Protein AF-A0A0R5XFC3-F1 (afdb_monomer_lite)

Radius of gyration: 19.23 Å; chains: 1; bounding box: 40×46×48 Å

Secondary structure (DSSP, 8-state):
-TTTT-GGGGGGTSEEEEE-----SPPPTTS--SSSSTTTTTTTTT-SEEEEE-TTEESTTS-EE-TTEESTTS-EE-------STTS-HHHHHHHHHHHHHHHHSEEEEEEEESS-TTTTTTTTS--EEEEEHHHHHHHHHHHHHSPEE-GGG-EE-S--SSSSSTTHHHHHHHH-

Foldseek 3Di:
DVVVPDALCVVVQFWDKDFDDFDPDDDDCLDVDPPQFCPVSPPVLQDGIFTDTDDQFDDRSSCHGHPQFDDRVSPDGDDDDDDDQVPDDPVRNVVVVVVLVVQQVAWDPRDWDAPDDCVVCVVVVNGGTDIGGRNVVLVVVQCSQQPFGADPPGDTHNSDGRQDPDPNPVVVVVVSD

Structure (mmCIF, N/CA/C/O backbone):
data_AF-A0A0R5XFC3-F1
#
_entry.id   AF-A0A0R5XFC3-F1
#
loop_
_atom_site.group_PDB
_atom_site.id
_atom_site.type_symbol
_atom_site.label_atom_id
_atom_site.label_alt_id
_atom_site.label_comp_id
_atom_site.label_asym_id
_atom_site.label_entity_id
_atom_site.label_seq_id
_atom_site.pdbx_PDB_ins_code
_atom_site.Cartn_x
_atom_site.Cartn_y
_atom_site.Cartn_z
_atom_site.occupancy
_atom_site.B_iso_or_equiv
_atom_site.auth_seq_id
_atom_site.auth_comp_id
_atom_site.auth_asym_id
_atom_site.auth_atom_id
_atom_site.pdbx_PDB_model_num
ATOM 1 N N . TRP A 1 1 ? -0.040 -16.977 10.626 1.00 79.31 1 TRP A N 1
ATOM 2 C CA . TRP A 1 1 ? -0.616 -16.207 11.742 1.00 79.31 1 TRP A CA 1
ATOM 3 C C . TRP A 1 1 ? 0.020 -16.695 13.037 1.00 79.31 1 TRP A C 1
ATOM 5 O O . TRP A 1 1 ? 0.017 -17.898 13.265 1.00 79.31 1 TRP A O 1
ATOM 15 N N . PRO A 1 2 ? 0.590 -15.814 13.880 1.00 82.88 2 PRO A N 1
ATOM 16 C CA . PRO A 1 2 ? 1.292 -16.245 15.095 1.00 82.88 2 PRO A CA 1
ATOM 17 C C . PRO A 1 2 ? 0.423 -17.008 16.105 1.00 82.88 2 PRO A C 1
ATOM 19 O O . PRO A 1 2 ? 0.958 -17.732 16.934 1.00 82.88 2 PRO A O 1
ATOM 22 N N . GLY A 1 3 ? -0.908 -16.863 16.049 1.00 88.69 3 GLY A N 1
ATOM 23 C CA . GLY A 1 3 ? -1.809 -17.478 17.028 1.00 88.69 3 GLY A CA 1
ATOM 24 C C . GLY A 1 3 ? -1.940 -19.002 16.939 1.00 88.69 3 GLY A C 1
ATOM 25 O O . GLY A 1 3 ? -2.247 -19.622 17.951 1.00 88.69 3 GLY A O 1
ATOM 26 N N . ASP A 1 4 ? -1.681 -19.610 15.778 1.00 92.62 4 ASP A N 1
ATOM 27 C CA . ASP A 1 4 ? -1.643 -21.075 15.606 1.00 92.62 4 ASP A CA 1
ATOM 28 C C . ASP A 1 4 ? -0.389 -21.575 14.878 1.00 92.62 4 ASP A C 1
ATOM 30 O O . ASP A 1 4 ? -0.280 -22.758 14.564 1.00 92.62 4 ASP A O 1
ATOM 34 N N . ASN A 1 5 ? 0.556 -20.671 14.605 1.00 93.31 5 ASN A N 1
ATOM 35 C CA . ASN A 1 5 ? 1.812 -20.943 13.911 1.00 93.31 5 ASN A CA 1
ATOM 36 C C . ASN A 1 5 ? 1.660 -21.539 12.494 1.00 93.31 5 ASN A C 1
ATOM 38 O O . ASN A 1 5 ? 2.629 -22.049 11.935 1.00 93.31 5 ASN A O 1
ATOM 42 N N . SER A 1 6 ? 0.469 -21.459 11.893 1.00 95.69 6 SER A N 1
ATOM 43 C CA . SER A 1 6 ? 0.219 -21.907 10.522 1.00 95.69 6 SER A CA 1
ATOM 44 C C . SER A 1 6 ? 0.295 -20.748 9.523 1.00 95.69 6 SER A C 1
ATOM 46 O O . SER A 1 6 ? -0.020 -19.587 9.835 1.00 95.69 6 SER A O 1
ATOM 48 N N . SER A 1 7 ? 0.702 -21.046 8.289 1.00 95.94 7 SER A N 1
ATOM 49 C CA . SER A 1 7 ? 0.635 -20.095 7.176 1.00 95.94 7 SER A CA 1
ATOM 50 C C . SER A 1 7 ? -0.812 -19.663 6.951 1.00 95.94 7 SER A C 1
ATOM 52 O O . SER A 1 7 ? -1.721 -20.485 6.973 1.00 95.94 7 SER A O 1
ATOM 54 N N . CYS A 1 8 ? -1.042 -18.358 6.790 1.00 97.50 8 CYS A N 1
ATOM 55 C CA . CYS A 1 8 ? -2.380 -17.791 6.567 1.00 97.50 8 CYS A CA 1
ATOM 56 C C . CYS A 1 8 ? -3.456 -18.153 7.621 1.00 97.50 8 CYS A C 1
ATOM 58 O O . CYS A 1 8 ? -4.640 -17.935 7.376 1.00 97.50 8 CYS A O 1
ATOM 60 N N . GLY A 1 9 ? -3.072 -18.688 8.791 1.00 96.75 9 GLY A N 1
ATOM 61 C CA . GLY A 1 9 ? -4.017 -19.125 9.826 1.00 96.75 9 GLY A CA 1
ATOM 62 C C . GLY A 1 9 ? -4.879 -20.321 9.403 1.00 96.75 9 GLY A C 1
ATOM 63 O O . GLY A 1 9 ? -6.038 -20.418 9.811 1.00 96.75 9 GLY A O 1
ATOM 64 N N . GLU A 1 10 ? -4.333 -21.193 8.557 1.00 96.69 10 GLU A N 1
ATOM 65 C CA . GLU A 1 10 ? -4.983 -22.392 8.027 1.00 96.69 10 GLU A CA 1
ATOM 66 C C . GLU A 1 10 ? -5.474 -23.343 9.123 1.00 96.69 10 GLU A C 1
ATOM 68 O O . GLU A 1 10 ? -6.618 -23.797 9.066 1.00 96.69 10 GLU A O 1
ATOM 73 N N . ALA A 1 11 ? -4.674 -23.579 10.168 1.00 96.19 11 ALA A N 1
ATOM 74 C CA . ALA A 1 11 ? -5.046 -24.496 11.250 1.00 96.19 11 ALA A CA 1
ATOM 75 C C . ALA A 1 11 ? -6.287 -24.024 12.032 1.00 96.19 11 ALA A C 1
ATOM 77 O O . ALA A 1 11 ? -7.021 -24.840 12.589 1.00 96.19 11 ALA A O 1
ATOM 78 N N . SER A 1 12 ? -6.556 -22.717 12.028 1.00 95.12 12 SER A N 1
ATOM 79 C CA . SER A 1 12 ? -7.738 -22.111 12.651 1.00 95.12 12 SER A CA 1
ATOM 80 C C . SER A 1 12 ? -8.826 -21.719 11.655 1.00 95.12 12 SER A C 1
ATOM 82 O O . SER A 1 12 ? -9.763 -21.011 12.027 1.00 95.12 12 SER A O 1
ATOM 84 N N . GLY A 1 13 ? -8.708 -22.136 10.391 1.00 95.62 13 GLY A N 1
ATOM 85 C CA . GLY A 1 13 ? -9.688 -21.832 9.348 1.00 95.62 13 GLY A CA 1
ATOM 86 C C . GLY A 1 13 ? -9.801 -20.340 9.020 1.00 95.62 13 GLY A C 1
ATOM 87 O O . GLY A 1 13 ? -10.862 -19.875 8.607 1.00 95.62 13 GLY A O 1
ATOM 88 N N . ARG A 1 14 ? -8.737 -19.556 9.235 1.00 97.38 14 ARG A N 1
ATOM 89 C CA . ARG A 1 14 ? -8.733 -18.113 8.934 1.00 97.38 14 ARG A CA 1
ATOM 90 C C . ARG A 1 14 ? -8.464 -17.820 7.465 1.00 97.38 14 ARG A C 1
ATOM 92 O O . ARG A 1 14 ? -8.905 -16.789 6.961 1.00 97.38 14 ARG A O 1
ATOM 99 N N . GLY A 1 15 ? -7.752 -18.704 6.782 1.00 97.56 15 GLY A N 1
ATOM 100 C CA . GLY A 1 15 ? -7.312 -18.511 5.410 1.00 97.56 15 GLY A CA 1
ATOM 101 C C . GLY A 1 15 ? -6.401 -19.634 4.949 1.00 97.56 15 GLY A C 1
ATOM 102 O O . GLY A 1 15 ? -6.173 -20.597 5.672 1.00 97.56 15 GLY A O 1
ATOM 103 N N . PHE A 1 16 ? -5.897 -19.510 3.730 1.00 97.56 16 PHE A N 1
ATOM 104 C CA . PHE A 1 16 ? -4.978 -20.468 3.124 1.00 97.56 16 PHE A CA 1
ATOM 105 C C . PHE A 1 16 ? -4.096 -19.757 2.091 1.00 97.56 16 PHE A C 1
ATOM 107 O O . PHE A 1 16 ? -4.410 -18.654 1.644 1.00 97.56 16 PHE A O 1
ATOM 114 N N . CYS A 1 17 ? -2.961 -20.361 1.744 1.00 97.69 17 CYS A N 1
ATOM 115 C CA . CYS A 1 17 ? -2.032 -19.810 0.757 1.00 97.69 17 CYS A CA 1
ATOM 116 C C . CYS A 1 17 ? -2.444 -20.241 -0.657 1.00 97.69 17 CYS A C 1
ATOM 118 O O . CYS A 1 17 ? -2.473 -21.440 -0.946 1.00 97.69 17 CYS A O 1
ATOM 120 N N . GLN A 1 18 ? -2.714 -19.288 -1.547 1.00 97.19 18 GLN A N 1
ATOM 121 C CA . GLN A 1 18 ? -3.173 -19.538 -2.917 1.00 97.19 18 GLN A CA 1
ATOM 122 C C . GLN A 1 18 ? -2.359 -18.728 -3.935 1.00 97.19 18 GLN A C 1
ATOM 124 O O . GLN A 1 18 ? -1.742 -17.725 -3.584 1.00 97.19 18 GLN A O 1
ATOM 129 N N . ASP A 1 19 ? -2.349 -19.180 -5.191 1.00 98.06 19 ASP A N 1
ATOM 130 C CA . ASP A 1 19 ? -1.772 -18.433 -6.309 1.00 98.06 19 ASP A CA 1
ATOM 131 C C . ASP A 1 19 ? -2.474 -17.080 -6.514 1.00 98.06 19 ASP A C 1
ATOM 133 O O . ASP A 1 19 ? -3.695 -16.956 -6.379 1.00 98.06 19 ASP A O 1
ATOM 137 N N . VAL A 1 20 ? -1.682 -16.067 -6.859 1.00 97.06 20 VAL A N 1
ATOM 138 C CA . VAL A 1 20 ? -2.154 -14.727 -7.212 1.00 97.06 20 VAL A CA 1
ATOM 139 C C . VAL A 1 20 ? -2.995 -14.795 -8.485 1.00 97.06 20 VAL A C 1
ATOM 141 O O . VAL A 1 20 ? -2.602 -15.403 -9.479 1.00 97.06 20 VAL A O 1
ATOM 144 N N . VAL A 1 21 ? -4.144 -14.118 -8.472 1.00 95.38 21 VAL A N 1
ATOM 145 C CA . VAL A 1 21 ? -4.999 -13.955 -9.653 1.00 95.38 21 VAL A CA 1
ATOM 146 C C . VAL A 1 21 ? -4.730 -12.591 -10.277 1.00 95.38 21 VAL A C 1
ATOM 148 O O . VAL A 1 21 ? -5.059 -11.564 -9.684 1.00 95.38 21 VAL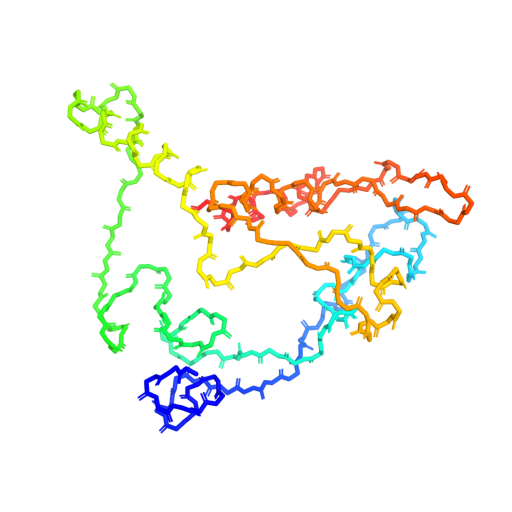 A O 1
ATOM 151 N N . ILE A 1 22 ? -4.156 -12.591 -11.479 1.00 95.19 22 ILE A N 1
ATOM 152 C CA . ILE A 1 22 ? -3.905 -11.384 -12.275 1.00 95.19 22 ILE A CA 1
ATOM 153 C C . ILE A 1 22 ? -5.104 -11.049 -13.174 1.00 95.19 22 ILE A C 1
ATOM 155 O O . ILE A 1 22 ? -5.928 -11.906 -13.507 1.00 95.19 22 ILE A O 1
ATOM 159 N N . SER A 1 23 ? -5.225 -9.779 -13.557 1.00 91.75 23 SER A N 1
ATOM 160 C CA . SER A 1 23 ? -6.270 -9.317 -14.474 1.00 91.75 23 SER A CA 1
ATOM 161 C C . SER A 1 23 ? -5.897 -9.645 -15.919 1.00 91.75 23 SER A C 1
ATOM 163 O O . SER A 1 23 ? -4.859 -9.215 -16.395 1.00 91.75 23 SER A O 1
ATOM 165 N N . ASN A 1 24 ? -6.795 -10.299 -16.660 1.00 91.44 24 ASN A N 1
ATOM 166 C CA . ASN A 1 24 ? -6.644 -10.517 -18.108 1.00 91.44 24 ASN A CA 1
ATOM 167 C C . ASN A 1 24 ? -7.250 -9.373 -18.950 1.00 91.44 24 ASN A C 1
ATOM 169 O O . ASN A 1 24 ? -7.556 -9.551 -20.130 1.00 91.44 24 ASN A O 1
ATOM 173 N N . SER A 1 25 ? -7.524 -8.220 -18.332 1.00 90.75 25 SER A N 1
ATOM 174 C CA . SER A 1 25 ? -8.134 -7.077 -19.019 1.00 90.75 25 SER A CA 1
ATOM 175 C C . SER A 1 25 ? -7.102 -6.362 -19.896 1.00 90.75 25 SER A C 1
ATOM 177 O O . SER A 1 25 ? -5.942 -6.266 -19.502 1.00 90.75 25 SER A O 1
ATOM 179 N N . PRO A 1 26 ? -7.497 -5.810 -21.057 1.00 88.88 26 PRO A N 1
ATOM 180 C CA . PRO A 1 26 ? -6.570 -5.064 -21.899 1.00 88.88 26 PRO A CA 1
ATOM 181 C C . PRO A 1 26 ? -6.074 -3.797 -21.190 1.00 88.88 26 PRO A C 1
ATOM 183 O O . PRO A 1 26 ? -6.863 -3.071 -20.581 1.00 88.88 26 PRO A O 1
ATOM 186 N N . VAL A 1 27 ? -4.778 -3.512 -21.321 1.00 88.62 27 VAL A N 1
ATOM 187 C CA . VAL A 1 27 ? -4.145 -2.286 -20.815 1.00 88.62 27 VAL A CA 1
ATOM 188 C C . VAL A 1 27 ? -4.180 -1.163 -21.858 1.00 88.62 27 VAL A C 1
ATOM 190 O O . VAL A 1 27 ? -4.307 -1.402 -23.063 1.00 88.62 27 VAL A O 1
ATOM 193 N N . GLY A 1 28 ? -4.110 0.088 -21.398 1.00 86.81 28 GLY A N 1
ATOM 194 C CA . GLY A 1 28 ? -4.064 1.256 -22.278 1.00 86.81 28 GLY A CA 1
ATOM 195 C C . GLY A 1 28 ? -2.774 1.305 -23.105 1.00 86.81 28 GLY A C 1
ATOM 196 O O . GLY A 1 28 ? -1.723 0.868 -22.656 1.00 86.81 28 GLY A O 1
ATOM 197 N N . ARG A 1 29 ? -2.828 1.897 -24.305 1.00 90.75 29 ARG A N 1
ATOM 198 C CA . ARG A 1 29 ? -1.657 2.035 -25.204 1.00 90.75 29 ARG A CA 1
ATOM 199 C C . ARG A 1 29 ? -0.671 3.144 -24.799 1.00 90.75 29 ARG A C 1
ATOM 201 O O . ARG A 1 29 ? 0.272 3.410 -25.534 1.00 90.75 29 ARG A O 1
ATOM 208 N N . GLN A 1 30 ? -0.937 3.836 -23.691 1.00 92.00 30 GLN A N 1
ATOM 209 C CA . GLN A 1 30 ? -0.150 4.975 -23.206 1.00 92.00 30 GLN A CA 1
ATOM 210 C C . GLN A 1 30 ? 1.239 4.553 -22.719 1.00 92.00 30 GLN A C 1
ATOM 212 O O . GLN A 1 30 ? 2.195 5.301 -22.899 1.00 92.00 30 GLN A O 1
ATOM 217 N N . PHE A 1 31 ? 1.342 3.349 -22.153 1.00 94.44 31 PHE A N 1
ATOM 218 C CA . PHE A 1 31 ? 2.600 2.724 -21.778 1.00 94.44 31 PHE A CA 1
ATOM 219 C C . PHE A 1 31 ? 2.991 1.707 -22.862 1.00 94.44 31 PHE A C 1
ATOM 221 O O . PHE A 1 31 ? 2.338 0.669 -22.977 1.00 94.44 31 PHE A O 1
ATOM 228 N N . PRO A 1 32 ? 3.987 2.007 -23.717 1.00 93.88 32 PRO A N 1
ATOM 229 C CA . PRO A 1 32 ? 4.312 1.178 -24.880 1.00 93.88 32 PRO A CA 1
ATOM 230 C C . PRO A 1 32 ? 5.292 0.033 -24.570 1.00 93.88 32 PRO A C 1
ATOM 232 O O . PRO A 1 32 ? 5.751 -0.632 -25.498 1.00 93.88 32 PRO A O 1
ATOM 235 N N . PHE A 1 33 ? 5.641 -0.176 -23.300 1.00 93.75 33 PHE A N 1
ATOM 236 C CA . PHE A 1 33 ? 6.614 -1.174 -22.860 1.00 93.75 33 PHE A CA 1
ATOM 237 C C . PHE A 1 33 ? 5.928 -2.360 -22.178 1.00 93.75 33 PHE A C 1
ATOM 239 O O . PHE A 1 33 ? 4.755 -2.284 -21.818 1.00 93.75 33 PHE A O 1
ATOM 246 N N . SER A 1 34 ? 6.666 -3.456 -22.015 1.00 92.88 34 SER A N 1
ATOM 247 C CA . SER A 1 34 ? 6.220 -4.616 -21.248 1.00 92.88 34 SER A CA 1
ATOM 248 C C . SER A 1 34 ? 7.403 -5.287 -20.563 1.00 92.88 34 SER A C 1
ATOM 250 O O . SER A 1 34 ? 8.456 -5.449 -21.183 1.00 92.88 34 SER A O 1
ATOM 252 N N . GLY A 1 35 ? 7.211 -5.683 -19.307 1.00 92.62 35 GLY A N 1
ATOM 253 C CA . GLY A 1 35 ? 8.205 -6.381 -18.496 1.00 92.62 35 GLY A CA 1
ATOM 254 C C . GLY A 1 35 ? 9.371 -5.504 -18.045 1.00 92.62 35 GLY A C 1
ATOM 255 O O . GLY A 1 35 ? 10.439 -6.042 -17.765 1.00 92.62 35 GLY A O 1
ATOM 256 N N . ILE A 1 36 ? 9.191 -4.180 -18.005 1.00 94.25 36 ILE A N 1
ATOM 257 C CA . ILE A 1 36 ? 10.243 -3.238 -17.586 1.00 94.25 36 ILE A CA 1
ATOM 258 C C . ILE A 1 36 ? 9.936 -2.567 -16.246 1.00 94.25 36 ILE A C 1
ATOM 260 O O . ILE A 1 36 ? 10.817 -1.950 -15.651 1.00 94.25 36 ILE A O 1
ATOM 264 N N . ASP A 1 37 ? 8.686 -2.641 -15.783 1.00 96.25 37 ASP A N 1
ATOM 265 C CA . ASP A 1 37 ? 8.268 -2.036 -14.530 1.00 96.25 37 ASP A CA 1
ATOM 266 C C . ASP A 1 37 ? 7.733 -3.091 -13.559 1.00 96.25 37 ASP A C 1
ATOM 268 O O . ASP A 1 37 ? 6.776 -3.804 -13.856 1.00 96.25 37 ASP A O 1
ATOM 272 N N . ASP A 1 38 ? 8.312 -3.142 -12.356 1.00 97.12 38 ASP A N 1
ATOM 273 C CA . ASP A 1 38 ? 7.948 -4.087 -11.290 1.00 97.12 38 ASP A CA 1
ATOM 274 C C . ASP A 1 38 ? 6.455 -4.036 -10.881 1.00 97.12 38 ASP A C 1
ATOM 276 O O . ASP A 1 38 ? 5.962 -4.915 -10.170 1.00 97.12 38 ASP A O 1
ATOM 280 N N . ARG A 1 39 ? 5.735 -2.980 -11.285 1.00 96.62 39 ARG A N 1
ATOM 281 C CA . ARG A 1 39 ? 4.307 -2.756 -11.005 1.00 96.62 39 ARG A CA 1
ATOM 282 C C . ARG A 1 39 ? 3.375 -3.376 -12.048 1.00 96.62 39 ARG A C 1
ATOM 284 O O . ARG A 1 39 ? 2.163 -3.411 -11.824 1.00 96.62 39 ARG A O 1
ATOM 291 N N . GLU A 1 40 ? 3.903 -3.855 -13.172 1.00 95.19 40 GLU A N 1
ATOM 292 C CA . GLU A 1 40 ? 3.132 -4.611 -14.161 1.00 95.19 40 GLU A CA 1
ATOM 293 C C . GLU A 1 40 ? 2.614 -5.921 -13.547 1.00 95.19 40 GLU A C 1
ATOM 295 O O . GLU A 1 40 ? 3.319 -6.589 -12.791 1.00 95.19 40 GLU A O 1
ATOM 300 N N . ASP A 1 41 ? 1.351 -6.264 -13.829 1.00 95.25 41 ASP A N 1
ATOM 301 C CA . ASP A 1 41 ? 0.670 -7.450 -13.283 1.00 95.25 41 ASP A CA 1
ATOM 302 C C . ASP A 1 41 ? 0.875 -7.646 -11.769 1.00 95.25 41 ASP A C 1
ATOM 304 O O . ASP A 1 41 ? 1.023 -8.765 -11.261 1.00 95.25 41 ASP A O 1
ATOM 308 N N . TRP A 1 42 ? 0.887 -6.525 -11.036 1.00 96.19 42 TRP A N 1
ATOM 309 C CA . TRP A 1 42 ? 1.164 -6.501 -9.606 1.00 96.19 42 TRP A CA 1
ATOM 310 C C . TRP A 1 42 ? 0.337 -7.551 -8.848 1.00 96.19 42 TRP A C 1
ATOM 312 O O . TRP A 1 42 ? -0.892 -7.582 -9.001 1.00 96.19 42 TRP A O 1
ATOM 322 N N . PRO A 1 43 ? 0.949 -8.358 -7.956 1.00 96.56 43 PRO A N 1
ATOM 323 C CA . PRO A 1 43 ? 2.335 -8.295 -7.457 1.00 96.56 43 PRO A CA 1
ATOM 324 C C . PRO A 1 43 ? 3.308 -9.349 -8.040 1.00 96.56 43 PRO A C 1
ATOM 326 O O . PRO A 1 43 ? 4.289 -9.700 -7.379 1.00 96.56 43 PRO A O 1
ATOM 329 N N . ILE A 1 44 ? 3.037 -9.904 -9.229 1.00 96.44 44 ILE A N 1
ATOM 330 C CA . ILE A 1 44 ? 3.639 -11.178 -9.674 1.00 96.44 44 ILE A CA 1
ATOM 331 C C . ILE A 1 44 ? 5.172 -11.173 -9.785 1.00 96.44 44 ILE A C 1
ATOM 333 O O . ILE A 1 44 ? 5.793 -12.223 -9.627 1.00 96.44 44 ILE A O 1
ATOM 337 N N . VAL A 1 45 ? 5.776 -10.002 -10.002 1.00 95.56 45 VAL A N 1
ATOM 338 C CA . VAL A 1 45 ? 7.234 -9.815 -10.059 1.00 95.56 45 VAL A CA 1
ATOM 339 C C . VAL A 1 45 ? 7.910 -10.240 -8.752 1.00 95.56 45 VAL A C 1
ATOM 341 O O . VAL A 1 45 ? 8.974 -10.850 -8.775 1.00 95.56 45 VAL A O 1
ATOM 344 N N . PHE A 1 46 ? 7.276 -9.980 -7.606 1.00 95.06 46 PHE A N 1
ATOM 345 C CA . PHE A 1 46 ? 7.847 -10.296 -6.296 1.00 95.06 46 PHE A CA 1
ATOM 346 C C . PHE A 1 46 ? 7.358 -11.635 -5.745 1.00 95.06 46 PHE A C 1
ATOM 348 O O . PHE A 1 46 ? 8.127 -12.370 -5.125 1.00 95.06 46 PHE A O 1
ATOM 355 N N . TYR A 1 47 ? 6.074 -11.951 -5.913 1.00 94.62 47 TYR A N 1
ATOM 356 C CA . TYR A 1 47 ? 5.489 -13.175 -5.375 1.00 94.62 47 TYR A CA 1
ATOM 357 C C . TYR A 1 47 ? 4.264 -13.615 -6.167 1.00 94.62 47 TYR A C 1
ATOM 359 O O . TYR A 1 47 ? 3.399 -12.825 -6.537 1.00 94.62 47 TYR A O 1
ATOM 367 N N . ASN A 1 48 ? 4.160 -14.929 -6.355 1.00 97.00 48 ASN A N 1
ATOM 368 C CA . ASN A 1 48 ? 3.071 -15.570 -7.085 1.00 97.00 48 ASN A CA 1
ATOM 369 C C . ASN A 1 48 ? 2.044 -16.262 -6.193 1.00 97.00 48 ASN A C 1
ATOM 371 O O . ASN A 1 48 ? 1.065 -16.795 -6.708 1.00 97.00 48 ASN A O 1
ATOM 375 N N . ARG A 1 49 ? 2.227 -16.221 -4.869 1.00 97.81 49 ARG A N 1
ATOM 376 C CA . ARG A 1 49 ? 1.292 -16.775 -3.889 1.00 97.81 49 ARG A CA 1
ATOM 377 C C . ARG A 1 49 ? 1.083 -15.818 -2.727 1.00 97.81 49 ARG A C 1
ATOM 379 O O . ARG A 1 49 ? 2.042 -15.245 -2.216 1.00 97.81 49 ARG A O 1
ATOM 386 N N . THR A 1 50 ? -0.161 -15.675 -2.289 1.00 97.56 50 THR A N 1
ATOM 387 C CA . THR A 1 50 ? -0.548 -14.824 -1.156 1.00 97.56 50 THR A CA 1
ATOM 388 C C . THR A 1 50 ? -1.586 -15.519 -0.277 1.00 97.56 50 THR A C 1
ATOM 390 O O . THR A 1 50 ? -2.153 -16.556 -0.631 1.00 97.56 50 THR A O 1
ATOM 393 N N . CYS A 1 51 ? -1.821 -14.972 0.917 1.00 97.69 51 CYS A N 1
ATOM 394 C CA . CYS A 1 51 ? -2.880 -15.463 1.787 1.00 97.69 51 CYS A CA 1
ATOM 395 C C . CYS A 1 51 ? -4.256 -15.008 1.290 1.00 97.69 51 CYS A C 1
ATOM 397 O O . CYS A 1 51 ? -4.531 -13.811 1.204 1.00 97.69 51 CYS A O 1
ATOM 399 N N . GLN A 1 52 ? -5.151 -15.966 1.056 1.00 97.44 52 GLN A N 1
ATOM 400 C CA . GLN A 1 52 ? -6.571 -15.719 0.849 1.00 97.44 52 GLN A CA 1
ATOM 401 C C . GLN A 1 52 ? -7.334 -16.007 2.142 1.00 97.44 52 GLN A C 1
ATOM 403 O O . GLN A 1 52 ? -7.447 -17.150 2.589 1.00 97.44 52 GLN A O 1
ATOM 408 N N . CYS A 1 53 ? -7.863 -14.949 2.752 1.00 97.94 53 CYS A N 1
ATOM 409 C CA . CYS A 1 53 ? -8.579 -15.049 4.017 1.00 97.94 53 CYS A CA 1
ATOM 410 C C . CYS A 1 53 ? -10.046 -15.440 3.818 1.00 97.94 53 CYS A C 1
ATOM 412 O O . CYS A 1 53 ? -10.686 -15.075 2.830 1.00 97.94 53 CYS A O 1
ATOM 414 N N . GLN A 1 54 ? -10.584 -16.185 4.779 1.00 97.19 54 GLN A N 1
ATOM 415 C CA . GLN A 1 54 ? -11.962 -16.657 4.783 1.00 97.19 54 GLN A CA 1
ATOM 416 C C . GLN A 1 54 ? -12.871 -15.734 5.603 1.00 97.19 54 GLN A C 1
ATOM 418 O O . GLN A 1 54 ? -12.458 -15.085 6.565 1.00 97.19 54 GLN A O 1
ATOM 423 N N . SER A 1 55 ? -14.162 -15.726 5.265 1.00 96.38 55 SER A N 1
ATOM 424 C CA . SER A 1 55 ? -15.200 -15.005 6.012 1.00 96.38 55 SER A CA 1
ATOM 425 C C . SER A 1 55 ? -14.878 -13.509 6.209 1.00 96.38 55 SER A C 1
ATOM 427 O O . SER A 1 55 ? -14.757 -12.771 5.233 1.00 96.38 55 SER A O 1
ATOM 429 N N . ASN A 1 56 ? -14.779 -13.043 7.461 1.00 97.88 56 ASN A N 1
ATOM 430 C CA . ASN A 1 56 ? -14.454 -11.655 7.806 1.00 97.88 56 ASN A CA 1
ATOM 431 C C . ASN A 1 56 ? -12.997 -11.483 8.267 1.00 97.88 56 ASN A C 1
ATOM 433 O O . ASN A 1 56 ? -12.675 -10.428 8.814 1.00 97.88 56 ASN A O 1
ATOM 437 N N . PHE A 1 57 ? -12.131 -12.483 8.086 1.00 98.06 57 PHE A N 1
ATOM 438 C CA . PHE A 1 57 ? -10.698 -12.339 8.349 1.00 98.06 57 PHE A CA 1
ATOM 439 C C . PHE A 1 57 ? -10.010 -11.559 7.217 1.00 98.06 57 PHE A C 1
ATOM 441 O O . PHE A 1 57 ? -10.477 -11.552 6.077 1.00 98.06 57 PHE A O 1
ATOM 448 N N . MET A 1 58 ? -8.922 -10.860 7.539 1.00 97.31 58 MET A N 1
ATOM 449 C CA . MET A 1 58 ? -8.130 -10.028 6.624 1.00 97.31 58 MET A CA 1
ATOM 450 C C . MET A 1 58 ? -6.680 -9.906 7.136 1.00 97.31 58 MET A C 1
ATOM 452 O O . MET A 1 58 ? -6.317 -10.521 8.139 1.00 97.31 58 MET A O 1
ATOM 456 N N . GLY A 1 59 ? -5.852 -9.108 6.461 1.00 95.81 59 GLY A N 1
ATOM 457 C CA . GLY A 1 59 ? -4.443 -8.893 6.794 1.00 95.81 59 GLY A CA 1
ATOM 458 C C . GLY A 1 59 ? -3.525 -9.849 6.036 1.00 95.81 59 GLY A C 1
ATOM 459 O O . GLY A 1 59 ? -3.973 -10.870 5.510 1.00 95.81 59 GLY A O 1
ATOM 460 N N . TYR A 1 60 ? -2.230 -9.535 5.995 1.00 95.56 60 TYR A N 1
ATOM 461 C CA . TYR A 1 60 ? -1.232 -10.278 5.207 1.00 95.56 60 TYR A CA 1
ATOM 462 C C . TYR A 1 60 ? -1.108 -11.760 5.602 1.00 95.56 60 TYR A C 1
ATOM 464 O O . TYR A 1 60 ? -0.654 -12.582 4.812 1.00 95.56 60 TYR A O 1
ATOM 472 N N . ASN A 1 61 ? -1.525 -12.114 6.821 1.00 96.12 61 ASN A N 1
ATOM 473 C CA . ASN A 1 61 ? -1.491 -13.474 7.357 1.00 96.12 61 ASN A CA 1
ATOM 474 C C . ASN A 1 61 ? -2.858 -13.973 7.872 1.00 96.12 61 ASN A C 1
ATOM 476 O O . ASN A 1 61 ? -2.888 -14.962 8.608 1.00 96.12 61 ASN A O 1
ATOM 480 N N . CYS A 1 62 ? -3.957 -13.288 7.526 1.00 97.81 62 CYS A N 1
ATOM 481 C CA . CYS A 1 62 ? -5.330 -13.546 7.993 1.00 97.81 62 CYS A CA 1
ATOM 482 C C . CYS A 1 62 ? -5.571 -13.405 9.511 1.00 97.81 62 CYS A C 1
ATOM 484 O O . CYS A 1 62 ? -6.565 -13.901 10.054 1.00 97.81 62 CYS A O 1
ATOM 486 N N . GLY A 1 63 ? -4.664 -12.728 10.219 1.00 95.75 63 GLY A N 1
ATOM 487 C CA . GLY A 1 63 ? -4.771 -12.459 11.653 1.00 95.75 63 GLY A CA 1
ATOM 488 C C . GLY A 1 63 ? -5.683 -11.287 12.022 1.00 95.75 63 GLY A C 1
ATOM 489 O O . GLY A 1 63 ? -6.063 -11.168 13.187 1.00 95.75 63 GLY A O 1
ATOM 490 N N . GLU A 1 64 ? -6.052 -10.447 11.057 1.00 96.00 64 GLU A N 1
ATOM 491 C CA . GLU A 1 64 ? -6.851 -9.239 11.260 1.00 96.00 64 GLU A CA 1
ATOM 492 C C . GLU A 1 64 ? -8.309 -9.443 10.825 1.00 96.00 64 GLU A C 1
ATOM 494 O O . GLU A 1 64 ? -8.699 -10.501 10.328 1.00 96.00 64 GLU A O 1
ATOM 499 N N . CYS A 1 65 ? -9.134 -8.413 11.015 1.00 97.62 65 CYS A N 1
ATOM 500 C CA . CYS A 1 65 ? -10.526 -8.407 10.587 1.00 97.62 65 CYS A CA 1
ATOM 501 C C . CYS A 1 65 ? -10.737 -7.463 9.409 1.00 97.62 65 CYS A C 1
ATOM 503 O O . CYS A 1 65 ? -10.148 -6.387 9.334 1.00 97.62 65 CYS A O 1
ATOM 505 N N . ARG A 1 66 ? -11.653 -7.840 8.519 1.00 97.19 66 ARG A N 1
ATOM 506 C CA . ARG A 1 66 ? -12.120 -6.996 7.423 1.00 97.19 66 ARG A CA 1
ATOM 507 C C . ARG A 1 66 ? -12.639 -5.661 7.954 1.00 97.19 66 ARG A C 1
ATOM 509 O O . ARG A 1 66 ? -13.270 -5.614 9.012 1.00 97.19 66 ARG A O 1
ATOM 516 N N . PHE A 1 67 ? -12.445 -4.586 7.185 1.00 95.94 67 PHE A N 1
ATOM 517 C CA . PHE A 1 67 ? -12.967 -3.259 7.522 1.00 95.94 67 PHE A CA 1
ATOM 518 C C . PHE A 1 67 ? -14.432 -3.316 7.984 1.00 95.94 67 PHE A C 1
ATOM 520 O O . PHE A 1 67 ? -15.302 -3.851 7.294 1.00 95.94 67 PHE A O 1
ATOM 527 N N . GLY A 1 68 ? -14.697 -2.753 9.165 1.00 97.06 68 GLY A N 1
ATOM 528 C C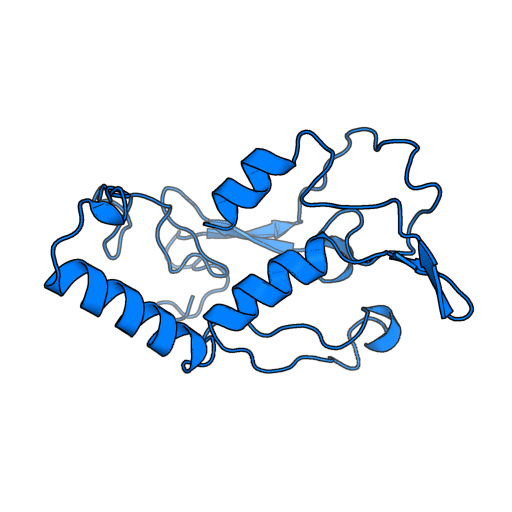A . GLY A 1 68 ? -16.020 -2.758 9.793 1.00 97.06 68 GLY A CA 1
ATOM 529 C C . GLY A 1 68 ? -16.294 -3.935 10.737 1.00 97.06 68 GLY A C 1
ATOM 530 O O . GLY A 1 68 ? -17.372 -3.980 11.331 1.00 97.06 68 GLY A O 1
ATOM 531 N N . TYR A 1 69 ? -15.343 -4.854 10.918 1.00 98.00 69 TYR A N 1
ATOM 532 C CA . TYR A 1 69 ? -15.429 -5.971 11.861 1.00 98.00 69 TYR A CA 1
ATOM 533 C C . TYR A 1 69 ? -14.285 -5.937 12.877 1.00 98.00 69 TYR A C 1
ATOM 535 O O . TYR A 1 69 ? -13.188 -5.472 12.583 1.00 98.00 69 TYR A O 1
ATOM 543 N N . VAL A 1 70 ? -14.552 -6.414 14.092 1.00 97.25 70 VAL A N 1
ATOM 544 C CA . VAL A 1 70 ? -13.591 -6.520 15.199 1.00 97.25 70 VAL A CA 1
ATOM 545 C C . VAL A 1 70 ? -13.851 -7.785 16.029 1.00 97.25 70 VAL A C 1
ATOM 547 O O . VAL A 1 70 ? -14.834 -8.502 15.816 1.00 97.25 70 VAL A O 1
ATOM 550 N N . GLY A 1 71 ? -12.982 -8.028 17.012 1.00 95.44 71 GLY A N 1
ATOM 551 C CA . GLY A 1 71 ? -13.028 -9.195 17.895 1.00 95.44 71 GLY A CA 1
ATOM 552 C C . GLY A 1 71 ? -12.192 -10.356 17.358 1.00 95.44 71 GLY A C 1
ATOM 553 O O . GLY A 1 71 ? -11.842 -10.390 16.184 1.00 95.44 71 GLY A O 1
ATOM 554 N N . SER A 1 72 ? -11.875 -11.325 18.216 1.00 92.25 72 SER A N 1
ATOM 555 C CA . SER A 1 72 ? -10.997 -12.456 17.871 1.00 92.25 72 SER A CA 1
ATOM 556 C C . SER A 1 72 ? -11.522 -13.316 16.713 1.00 92.25 72 SER A C 1
ATOM 558 O O . SER A 1 72 ? -10.725 -13.867 15.954 1.00 92.25 72 SER A O 1
ATOM 560 N N . SER A 1 73 ? -12.847 -13.400 16.561 1.00 94.31 73 SER A N 1
ATOM 561 C CA . SER A 1 73 ? -13.564 -14.121 15.500 1.00 94.31 73 SER A CA 1
ATOM 562 C C . SER A 1 73 ? -14.062 -13.225 14.357 1.00 94.31 73 SER A C 1
ATOM 564 O O . SER A 1 73 ? -14.783 -13.706 13.486 1.00 94.31 73 SER A O 1
ATOM 566 N N . CYS A 1 74 ? -13.759 -11.921 14.373 1.00 97.38 74 CYS A N 1
ATOM 567 C CA . CYS A 1 74 ? -14.227 -10.951 13.372 1.00 97.38 74 CYS A CA 1
ATOM 568 C C . CYS A 1 74 ? -15.752 -10.954 13.140 1.00 97.38 74 CYS A C 1
ATOM 570 O O . CYS A 1 74 ? -16.241 -10.698 12.037 1.00 97.38 74 CYS A O 1
ATOM 572 N N . SER A 1 75 ? -16.526 -11.248 14.187 1.00 97.25 75 SER A N 1
ATOM 573 C CA . SER A 1 75 ? -17.990 -11.327 14.130 1.00 97.25 75 SER A CA 1
ATOM 574 C C . SER A 1 75 ? -18.686 -10.067 14.645 1.00 97.25 75 SER A C 1
ATOM 576 O O . SER A 1 75 ? -19.884 -9.894 14.425 1.00 97.25 75 SER A O 1
ATOM 578 N N . VAL A 1 76 ? -17.961 -9.168 15.319 1.00 97.88 76 VAL A N 1
ATOM 579 C CA . VAL A 1 76 ? -18.541 -7.956 15.905 1.00 97.88 76 VAL A CA 1
ATOM 580 C C . VAL A 1 76 ? -18.438 -6.814 14.906 1.00 97.88 76 VAL A C 1
ATOM 582 O O . VAL A 1 76 ? -17.341 -6.417 14.523 1.00 97.88 76 VAL A O 1
ATOM 585 N N . ARG A 1 77 ? -19.579 -6.253 14.497 1.00 97.44 77 ARG A N 1
ATOM 586 C CA . ARG A 1 77 ? -19.600 -5.075 13.625 1.00 97.44 77 ARG A CA 1
ATOM 587 C C . ARG A 1 77 ? -19.207 -3.820 14.395 1.00 97.44 77 ARG A C 1
ATOM 589 O O . ARG A 1 77 ? -19.704 -3.568 15.489 1.00 97.44 77 ARG A O 1
ATOM 596 N N . ARG A 1 78 ? -18.372 -2.991 13.776 1.00 96.62 78 ARG A N 1
ATOM 597 C CA . ARG A 1 78 ? -17.976 -1.673 14.270 1.00 96.62 78 ARG A CA 1
ATOM 598 C C . ARG A 1 78 ? -18.061 -0.661 13.137 1.00 96.62 78 ARG A C 1
ATOM 600 O O . ARG A 1 78 ? -17.423 -0.824 12.106 1.00 96.62 78 ARG A O 1
ATOM 607 N N . THR A 1 79 ? -18.793 0.424 13.366 1.00 96.62 79 THR A N 1
ATOM 608 C CA . THR A 1 79 ? -18.840 1.556 12.433 1.00 96.62 79 THR A CA 1
ATOM 609 C C . THR A 1 79 ? -17.969 2.685 12.968 1.00 96.62 79 THR A C 1
ATOM 611 O O . THR A 1 79 ? -18.097 3.069 14.129 1.00 96.62 79 THR A O 1
ATOM 614 N N . ALA A 1 80 ? -17.082 3.215 12.128 1.00 94.69 80 ALA A N 1
ATOM 615 C CA . ALA A 1 80 ? -16.337 4.438 12.402 1.00 94.69 80 ALA A CA 1
ATOM 616 C C . ALA A 1 80 ? -16.897 5.573 11.537 1.00 94.69 80 ALA A C 1
ATOM 618 O O . ALA A 1 80 ? -17.198 5.367 10.363 1.00 94.69 80 ALA A O 1
ATOM 619 N N . ILE A 1 81 ? -17.037 6.766 12.114 1.00 95.75 81 ILE A N 1
ATOM 620 C CA . ILE A 1 81 ? -17.549 7.948 11.413 1.00 95.75 81 ILE A CA 1
ATOM 621 C C . ILE A 1 81 ? -16.374 8.888 11.149 1.00 95.75 81 ILE A C 1
ATOM 623 O O . ILE A 1 81 ? -15.778 9.410 12.092 1.00 95.75 81 ILE A O 1
ATOM 627 N N . ARG A 1 82 ? -16.052 9.118 9.870 1.00 96.75 82 ARG A N 1
ATOM 628 C CA . ARG A 1 82 ? -15.103 10.158 9.448 1.00 96.75 82 ARG A CA 1
ATOM 629 C C . ARG A 1 82 ? -15.811 11.513 9.552 1.00 96.75 82 ARG A C 1
ATOM 631 O O . ARG A 1 82 ? -16.694 11.813 8.754 1.00 96.75 82 ARG A O 1
ATOM 638 N N . LYS A 1 83 ? -15.491 12.281 10.595 1.00 96.88 83 LYS A N 1
ATOM 639 C CA . LYS A 1 83 ? -16.062 13.612 10.842 1.00 96.88 83 LYS A CA 1
ATOM 640 C C . LYS A 1 83 ? -15.316 14.674 10.035 1.00 96.88 83 LYS A C 1
ATOM 642 O O . LYS A 1 83 ? -14.153 14.502 9.687 1.00 96.88 83 LYS A O 1
ATOM 647 N N . GLU A 1 84 ? -15.989 15.788 9.788 1.00 96.69 84 GLU A N 1
ATOM 648 C CA . GLU A 1 84 ? -15.372 16.993 9.236 1.00 96.69 84 GLU A CA 1
ATOM 649 C C . GLU A 1 84 ? -14.410 17.608 10.281 1.00 96.69 84 GLU A C 1
ATOM 651 O O . GLU A 1 84 ? -14.740 17.659 11.469 1.00 96.69 84 GLU A O 1
ATOM 656 N N . ILE A 1 85 ? -13.210 18.018 9.850 1.00 96.12 85 ILE A N 1
ATOM 657 C CA . ILE A 1 85 ? -12.098 18.401 10.735 1.00 96.12 85 ILE A CA 1
ATOM 658 C C . ILE A 1 85 ? -12.378 19.695 11.515 1.00 96.12 85 ILE A C 1
ATOM 660 O O . ILE A 1 85 ? -12.019 19.797 12.690 1.00 96.12 85 ILE A O 1
ATOM 664 N N . PHE A 1 86 ? -13.054 20.678 10.915 1.00 96.38 86 PHE A N 1
ATOM 665 C CA . PHE A 1 86 ? -13.372 21.948 11.569 1.00 96.38 86 PHE A CA 1
ATOM 666 C C . PHE A 1 86 ? -14.437 21.794 12.660 1.00 96.38 86 PHE A C 1
ATOM 668 O O . PHE A 1 86 ? -14.362 22.504 13.667 1.00 96.38 86 PHE A O 1
ATOM 675 N N . LYS A 1 87 ? -15.341 20.819 12.519 1.00 97.69 87 LYS A N 1
ATOM 676 C CA . LYS A 1 87 ? -16.384 20.444 13.490 1.00 97.69 87 LYS A CA 1
ATOM 677 C C . LYS A 1 87 ? -15.893 19.592 14.664 1.00 97.69 87 LYS A C 1
ATOM 679 O O . LYS A 1 87 ? -16.688 19.286 15.551 1.00 97.69 87 LYS A O 1
ATOM 684 N N . LEU A 1 88 ? -14.620 19.199 14.692 1.00 97.94 88 LEU A N 1
ATOM 685 C CA . LEU A 1 88 ? -14.042 18.502 15.841 1.00 97.94 88 LEU A CA 1
ATOM 686 C C . LEU A 1 88 ? -13.896 19.432 17.055 1.00 97.94 88 LEU A C 1
ATOM 688 O O . LEU A 1 88 ? -13.557 20.613 16.922 1.00 97.94 88 LEU A O 1
ATOM 692 N N . THR A 1 89 ? -14.083 18.871 18.250 1.00 98.19 89 THR A N 1
ATOM 693 C CA . THR A 1 89 ? -13.711 19.526 19.514 1.00 98.19 89 THR A CA 1
ATOM 694 C C . THR A 1 89 ? -12.195 19.738 19.592 1.00 98.19 89 THR A C 1
ATOM 696 O O . THR A 1 89 ? -11.433 19.062 18.899 1.00 98.19 89 THR A O 1
ATOM 699 N N . MET A 1 90 ? -11.725 20.650 20.453 1.00 98.12 90 MET A N 1
ATOM 700 C CA . MET A 1 90 ? -10.279 20.869 20.637 1.00 98.12 90 MET A CA 1
ATOM 701 C C . MET A 1 90 ? -9.557 19.574 21.036 1.00 98.12 90 MET A C 1
ATOM 703 O O . MET A 1 90 ? -8.575 19.210 20.405 1.00 98.12 90 MET A O 1
ATOM 707 N N . ALA A 1 91 ? -10.119 18.806 21.976 1.00 98.31 91 ALA A N 1
ATOM 708 C CA . ALA A 1 91 ? -9.545 17.530 22.399 1.00 98.31 91 ALA A CA 1
ATOM 709 C C . ALA A 1 91 ? -9.473 16.488 21.263 1.00 98.31 91 ALA A C 1
ATOM 711 O O . ALA A 1 91 ? -8.511 15.726 21.180 1.00 98.31 91 ALA A O 1
ATOM 712 N N . GLU A 1 92 ? -10.468 16.443 20.368 1.00 98.00 92 GLU A N 1
ATOM 713 C CA . GLU A 1 92 ? -10.419 15.579 19.181 1.00 98.00 92 GLU A CA 1
ATOM 714 C C . GLU A 1 92 ? -9.336 16.026 18.188 1.00 98.00 92 GLU A C 1
ATOM 716 O O . GLU A 1 92 ? -8.637 15.169 17.645 1.00 98.00 92 GLU A O 1
ATOM 721 N N . LYS A 1 93 ? -9.163 17.338 17.974 1.00 98.12 93 LYS A N 1
ATOM 722 C CA . LYS A 1 93 ? -8.103 17.894 17.113 1.00 98.12 93 LYS A CA 1
ATOM 723 C C . LYS A 1 93 ? -6.715 17.597 17.674 1.00 98.12 93 LYS A C 1
ATOM 725 O O . LYS A 1 93 ? -5.868 17.089 16.942 1.00 98.12 93 LYS A O 1
ATOM 730 N N . ASP A 1 94 ? -6.512 17.825 18.968 1.00 98.19 94 ASP A N 1
ATOM 731 C CA . ASP A 1 94 ? -5.246 17.545 19.648 1.00 98.19 94 ASP A CA 1
ATOM 732 C C . ASP A 1 94 ? -4.905 16.056 19.567 1.00 98.19 94 ASP A C 1
ATOM 734 O O . ASP A 1 94 ? -3.784 15.686 19.213 1.00 98.19 94 ASP A O 1
ATOM 738 N N . LYS A 1 95 ? -5.893 15.181 19.803 1.00 98.06 95 LYS A N 1
ATOM 739 C CA . LYS A 1 95 ? -5.723 13.734 19.643 1.00 98.06 95 LYS A CA 1
ATOM 740 C C . LYS A 1 95 ? -5.369 13.361 18.204 1.00 98.06 95 LYS A C 1
ATOM 742 O O . LYS A 1 95 ? -4.476 12.546 18.003 1.00 98.06 95 LYS A O 1
ATOM 747 N N . PHE A 1 96 ? -6.044 13.933 17.209 1.00 97.50 96 PHE A N 1
ATOM 748 C CA . PHE A 1 96 ? -5.754 13.662 15.801 1.00 97.50 96 PHE A CA 1
ATOM 749 C C . PHE A 1 96 ? -4.305 14.028 15.443 1.00 97.50 96 PHE A C 1
ATOM 751 O O . PHE A 1 96 ? -3.566 13.182 14.942 1.00 97.50 96 PHE A O 1
ATOM 758 N N . ILE A 1 97 ? -3.865 15.243 15.787 1.00 97.81 97 ILE A N 1
ATOM 759 C CA . ILE A 1 97 ? -2.494 15.710 15.531 1.00 97.81 97 ILE A CA 1
ATOM 760 C C . ILE A 1 97 ? -1.470 14.859 16.296 1.00 97.81 97 ILE A C 1
ATOM 762 O O . ILE A 1 97 ? -0.434 14.486 15.743 1.00 97.81 97 ILE A O 1
ATOM 766 N N . ALA A 1 98 ? -1.753 14.504 17.552 1.00 98.50 98 ALA A N 1
ATOM 767 C CA . ALA A 1 98 ? -0.877 13.647 18.345 1.00 98.50 98 ALA A CA 1
ATOM 768 C C . ALA A 1 98 ? -0.683 12.263 17.702 1.00 98.50 98 ALA A C 1
ATOM 770 O O . ALA A 1 98 ? 0.436 11.757 17.676 1.00 98.50 98 ALA A O 1
ATOM 771 N N . TYR A 1 99 ? -1.739 11.667 17.141 1.00 98.31 99 TYR A N 1
ATOM 772 C CA . TYR A 1 99 ? -1.658 10.350 16.502 1.00 98.31 99 TYR A CA 1
ATOM 773 C C . TYR A 1 99 ? -0.975 10.399 15.129 1.00 98.31 99 TYR A C 1
ATOM 775 O O . TYR A 1 99 ? -0.263 9.456 14.796 1.00 98.31 99 TYR A O 1
ATOM 783 N N . LEU A 1 100 ? -1.102 11.495 14.370 1.00 98.44 100 LEU A N 1
ATOM 784 C CA . LEU A 1 100 ? -0.286 11.704 13.164 1.00 98.44 100 LEU A CA 1
ATOM 785 C C . LEU A 1 100 ? 1.208 11.790 13.509 1.00 98.44 100 LEU A C 1
ATOM 787 O O . LEU A 1 100 ? 2.035 11.136 12.877 1.00 98.44 100 LEU A O 1
ATOM 791 N N . ASN A 1 101 ? 1.553 12.542 14.558 1.00 98.62 101 ASN A N 1
ATOM 792 C CA . ASN A 1 101 ? 2.930 12.629 15.045 1.00 98.62 101 ASN A CA 1
ATOM 793 C C . ASN A 1 101 ? 3.455 11.285 15.562 1.00 98.62 101 ASN A C 1
ATOM 795 O O . ASN A 1 101 ? 4.623 10.967 15.343 1.00 98.62 101 ASN A O 1
ATOM 799 N N . LEU A 1 102 ? 2.607 10.502 16.236 1.00 98.69 102 LEU A N 1
ATOM 800 C CA . LEU A 1 102 ? 2.951 9.149 16.660 1.00 98.69 102 LEU A CA 1
ATOM 801 C C . LEU A 1 102 ? 3.227 8.259 15.442 1.00 98.69 102 LEU A C 1
ATOM 803 O O . LEU A 1 102 ? 4.301 7.675 15.365 1.00 98.69 102 LEU A O 1
ATOM 807 N N . ALA A 1 103 ? 2.333 8.235 14.449 1.00 98.62 103 ALA A N 1
ATOM 808 C CA . ALA A 1 103 ? 2.511 7.453 13.223 1.00 98.62 103 ALA A CA 1
ATOM 809 C C . ALA A 1 103 ? 3.811 7.803 12.478 1.00 98.62 103 ALA A C 1
ATOM 811 O O . ALA A 1 103 ? 4.497 6.915 11.981 1.00 98.62 103 ALA A O 1
ATOM 812 N N . LYS A 1 104 ? 4.202 9.082 12.457 1.00 98.62 104 LYS A N 1
ATOM 813 C CA . LYS A 1 104 ? 5.464 9.536 11.850 1.00 98.62 104 LYS A CA 1
ATOM 814 C C . LYS A 1 104 ? 6.718 9.101 12.622 1.00 98.62 104 LYS A C 1
ATOM 816 O O . LYS A 1 104 ? 7.816 9.130 12.076 1.00 98.62 104 LYS A O 1
ATOM 821 N N . ARG A 1 105 ? 6.586 8.719 13.894 1.00 98.50 105 ARG A N 1
ATOM 822 C CA . ARG A 1 105 ? 7.706 8.333 14.775 1.00 98.50 105 ARG A CA 1
ATOM 823 C C . ARG A 1 105 ? 7.736 6.844 15.109 1.00 98.50 105 ARG A C 1
ATOM 825 O O . ARG A 1 105 ? 8.724 6.376 15.664 1.00 98.50 105 ARG A O 1
ATOM 832 N N . THR A 1 106 ? 6.676 6.108 14.797 1.00 98.75 106 THR A N 1
ATOM 833 C CA . THR A 1 106 ? 6.568 4.672 15.058 1.00 98.75 106 THR A CA 1
ATOM 834 C C . THR A 1 106 ? 6.948 3.890 13.811 1.00 98.75 106 THR A C 1
ATOM 836 O O . THR A 1 106 ? 6.278 4.017 12.788 1.00 98.75 106 THR A O 1
ATOM 839 N N . ILE A 1 107 ? 8.000 3.071 13.904 1.00 98.75 107 ILE A N 1
ATOM 840 C CA . ILE A 1 107 ? 8.363 2.105 12.859 1.00 98.75 107 ILE A CA 1
ATOM 841 C C . ILE A 1 107 ? 7.195 1.140 12.630 1.00 98.75 107 ILE A C 1
ATOM 843 O O . ILE A 1 107 ? 6.564 0.682 13.584 1.00 98.75 107 ILE A O 1
ATOM 847 N N . SER A 1 108 ? 6.881 0.887 11.363 1.00 98.06 108 SER A N 1
ATOM 848 C CA . SER A 1 108 ? 5.851 -0.057 10.950 1.00 98.06 108 SER A CA 1
ATOM 849 C C . SER A 1 108 ? 6.234 -1.465 11.422 1.00 98.06 108 SER A C 1
ATOM 851 O O . SER A 1 108 ? 7.316 -1.937 11.077 1.00 98.06 108 SER A O 1
ATOM 853 N N . PRO A 1 109 ? 5.382 -2.151 12.205 1.00 95.88 109 PRO A N 1
ATOM 854 C CA . PRO A 1 109 ? 5.701 -3.486 12.706 1.00 95.88 109 PRO A CA 1
ATOM 855 C C . PRO A 1 109 ? 5.544 -4.579 11.639 1.00 95.88 109 PRO A C 1
ATOM 857 O O . PRO A 1 109 ? 6.129 -5.648 11.783 1.00 95.88 109 PRO A O 1
ATOM 860 N N . ASP A 1 110 ? 4.753 -4.319 10.594 1.00 95.12 110 ASP A N 1
ATOM 861 C CA . ASP A 1 110 ? 4.336 -5.332 9.616 1.00 95.12 110 ASP A CA 1
ATOM 862 C C . ASP A 1 110 ? 4.909 -5.103 8.210 1.00 95.12 110 ASP A C 1
ATOM 864 O O . ASP A 1 110 ? 4.935 -6.028 7.402 1.00 95.12 110 ASP A O 1
ATOM 868 N N . TYR A 1 111 ? 5.364 -3.884 7.900 1.00 97.69 111 TYR A N 1
ATOM 869 C CA . TYR A 1 111 ? 5.792 -3.512 6.549 1.00 97.69 111 TYR A CA 1
ATOM 870 C C . TYR A 1 111 ? 7.149 -2.822 6.542 1.00 97.69 111 TYR A C 1
ATOM 872 O O . TYR A 1 111 ? 7.419 -1.940 7.355 1.00 97.69 111 TYR A O 1
ATOM 880 N N . VAL A 1 112 ? 7.937 -3.170 5.534 1.00 98.25 112 VAL A N 1
ATOM 881 C CA . VAL A 1 112 ? 9.158 -2.489 5.098 1.00 98.25 112 VAL A CA 1
ATOM 882 C C . VAL A 1 112 ? 8.955 -1.995 3.667 1.00 98.25 112 VAL A C 1
ATOM 884 O O . VAL A 1 112 ? 8.030 -2.437 2.984 1.00 98.25 112 VAL A O 1
ATOM 887 N N . ILE A 1 113 ? 9.808 -1.085 3.208 1.00 98.50 113 ILE A N 1
ATOM 888 C CA . ILE A 1 113 ? 9.774 -0.573 1.830 1.00 98.50 113 ILE A CA 1
ATOM 889 C C . ILE A 1 113 ? 10.952 -1.112 1.035 1.00 98.50 113 ILE A C 1
ATOM 891 O O . ILE A 1 113 ? 12.026 -1.317 1.604 1.00 98.50 113 ILE A O 1
ATOM 895 N N . SER A 1 114 ? 10.772 -1.322 -0.269 1.00 97.12 114 SER A N 1
ATOM 896 C CA . SER A 1 114 ? 11.903 -1.612 -1.146 1.00 97.12 114 SER A CA 1
ATOM 897 C C . SER A 1 114 ? 12.718 -0.344 -1.399 1.00 97.12 114 SER A C 1
ATOM 899 O O . SER A 1 114 ? 12.176 0.756 -1.541 1.00 97.12 114 SER A O 1
ATOM 901 N N . THR A 1 115 ? 14.039 -0.499 -1.444 1.00 97.12 115 THR A N 1
ATOM 902 C CA . THR A 1 115 ? 14.990 0.589 -1.737 1.00 97.12 115 THR A CA 1
ATOM 903 C C . THR A 1 115 ? 15.663 0.445 -3.103 1.00 97.12 115 THR A C 1
ATOM 905 O O . THR A 1 115 ? 16.464 1.299 -3.475 1.00 97.12 115 THR A O 1
ATOM 908 N N . GLY A 1 116 ? 15.310 -0.599 -3.856 1.00 95.12 116 GLY A N 1
ATOM 909 C CA . GLY A 1 116 ? 15.743 -0.852 -5.229 1.00 95.12 116 GLY A CA 1
ATOM 910 C C . GLY A 1 116 ? 14.668 -1.588 -6.035 1.00 95.12 116 GLY A C 1
ATOM 911 O O . GLY A 1 116 ? 13.661 -2.033 -5.474 1.00 95.12 116 GLY A O 1
ATOM 912 N N . THR A 1 117 ? 14.875 -1.687 -7.347 1.00 95.44 117 THR A N 1
ATOM 913 C CA . THR A 1 117 ? 14.036 -2.487 -8.258 1.00 95.44 117 THR A CA 1
ATOM 914 C C . THR A 1 117 ? 14.283 -3.983 -8.067 1.00 95.44 117 THR A C 1
ATOM 916 O O . THR A 1 117 ? 15.305 -4.385 -7.507 1.00 95.44 117 THR A O 1
ATOM 919 N N . TYR A 1 118 ? 13.375 -4.832 -8.549 1.00 95.19 118 TYR A N 1
ATOM 920 C CA . TYR A 1 118 ? 13.543 -6.287 -8.460 1.00 95.19 118 TYR A CA 1
ATOM 921 C C . TYR A 1 118 ? 14.826 -6.783 -9.152 1.00 95.19 118 TYR A C 1
ATOM 923 O O . TYR A 1 118 ? 15.516 -7.669 -8.639 1.00 95.19 118 TYR A O 1
ATOM 931 N N . GLU A 1 119 ? 15.196 -6.153 -10.269 1.00 94.00 119 GLU A N 1
ATOM 932 C CA . GLU A 1 119 ? 16.465 -6.395 -10.962 1.00 94.00 119 GLU A CA 1
ATOM 933 C C . GLU A 1 119 ? 17.674 -6.051 -10.076 1.00 94.00 119 GLU A C 1
ATOM 935 O O . GLU A 1 119 ? 18.594 -6.859 -9.942 1.00 94.00 119 GLU A O 1
ATOM 940 N N . GLN A 1 120 ? 17.658 -4.888 -9.411 1.00 95.06 120 GLN A N 1
ATOM 941 C CA . GLN A 1 120 ? 18.724 -4.482 -8.484 1.00 95.06 120 GLN A CA 1
ATOM 942 C C . GLN A 1 120 ? 18.846 -5.433 -7.289 1.00 95.06 120 GLN A C 1
ATOM 944 O O . GLN A 1 120 ? 19.945 -5.618 -6.775 1.00 95.06 120 GLN A O 1
ATOM 949 N N . MET A 1 121 ? 17.750 -6.094 -6.902 1.00 96.62 121 MET A N 1
ATOM 950 C CA . MET A 1 121 ? 17.748 -7.148 -5.883 1.00 96.62 121 MET A CA 1
ATOM 951 C C . MET A 1 121 ? 18.277 -8.501 -6.386 1.00 96.62 121 MET A C 1
ATOM 953 O O . MET A 1 121 ? 18.049 -9.533 -5.748 1.00 96.62 121 MET A O 1
ATOM 957 N N . ASN A 1 122 ? 18.923 -8.548 -7.555 1.00 95.88 122 ASN A N 1
ATOM 958 C CA . ASN A 1 122 ? 19.391 -9.775 -8.196 1.00 95.88 122 ASN A CA 1
ATOM 959 C C . ASN A 1 122 ? 18.276 -10.836 -8.272 1.00 95.88 122 ASN A C 1
ATOM 961 O O . ASN A 1 122 ? 18.428 -11.963 -7.783 1.00 95.88 122 ASN A O 1
ATOM 965 N N . ASN A 1 123 ? 17.116 -10.434 -8.807 1.00 92.56 123 ASN A N 1
ATOM 966 C CA . ASN A 1 123 ? 15.893 -11.239 -8.892 1.00 92.56 123 ASN A CA 1
ATOM 967 C C . ASN A 1 123 ? 15.466 -11.825 -7.532 1.00 92.56 123 ASN A C 1
ATOM 969 O O . ASN A 1 123 ? 15.117 -13.000 -7.405 1.00 92.56 123 ASN A O 1
ATOM 973 N N . GLY A 1 124 ? 15.551 -10.997 -6.489 1.00 90.88 124 GLY A N 1
ATOM 974 C CA . GLY A 1 124 ? 15.144 -11.318 -5.121 1.00 90.88 124 GLY A CA 1
ATOM 975 C C . GLY A 1 124 ? 16.177 -12.070 -4.276 1.00 90.88 124 GLY A C 1
ATOM 976 O O . GLY A 1 124 ? 15.894 -12.359 -3.114 1.00 90.88 124 GLY A O 1
ATOM 977 N N . SER A 1 125 ? 17.359 -12.390 -4.813 1.00 94.56 125 SER A N 1
ATOM 978 C CA . SER A 1 125 ? 18.417 -13.060 -4.039 1.00 94.56 125 SER A CA 1
ATOM 979 C C . SER A 1 125 ? 19.247 -12.113 -3.163 1.00 94.56 125 SER A C 1
ATOM 981 O O . SER A 1 125 ? 19.850 -12.574 -2.195 1.00 94.56 125 SER A O 1
ATOM 983 N N . ASP A 1 126 ? 19.234 -10.810 -3.456 1.00 96.81 126 ASP A N 1
ATOM 984 C CA . ASP A 1 126 ? 19.844 -9.751 -2.646 1.00 96.81 126 ASP A CA 1
ATOM 985 C C . ASP A 1 126 ? 18.764 -8.741 -2.207 1.00 96.81 126 ASP A C 1
ATOM 987 O O . ASP A 1 126 ? 18.509 -7.748 -2.890 1.00 96.81 126 ASP A O 1
ATOM 991 N N . PRO A 1 127 ? 18.017 -9.024 -1.124 1.00 95.00 127 PRO A N 1
ATOM 992 C CA . PRO A 1 127 ? 16.841 -8.243 -0.756 1.00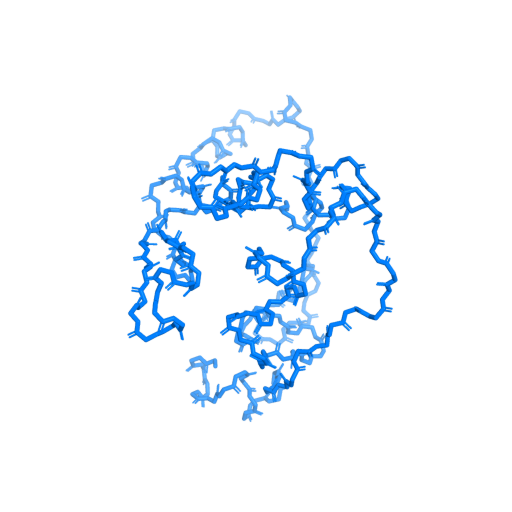 95.00 127 PRO A CA 1
ATOM 993 C C . PRO A 1 127 ? 17.215 -6.828 -0.295 1.00 95.00 127 PRO A C 1
ATOM 995 O O . PRO A 1 127 ? 17.892 -6.641 0.715 1.00 95.00 127 PRO A O 1
ATOM 998 N N . MET A 1 128 ? 16.682 -5.817 -0.982 1.00 97.81 128 MET A N 1
ATOM 999 C CA . MET A 1 128 ? 16.911 -4.405 -0.663 1.00 97.81 128 MET A CA 1
ATOM 1000 C C . MET A 1 128 ? 15.672 -3.791 -0.010 1.00 97.81 128 MET A C 1
ATOM 1002 O O . MET A 1 128 ? 14.799 -3.243 -0.689 1.00 97.81 128 MET A O 1
ATOM 1006 N N . PHE A 1 129 ? 15.596 -3.877 1.320 1.00 98.00 129 PHE A N 1
ATOM 1007 C CA . PHE A 1 129 ? 14.500 -3.309 2.107 1.00 98.00 129 PHE A CA 1
ATOM 1008 C C . PHE A 1 129 ? 15.002 -2.403 3.229 1.00 98.00 129 PHE A C 1
ATOM 1010 O O . PHE A 1 129 ? 16.087 -2.606 3.774 1.00 98.00 129 PHE A O 1
ATOM 1017 N N . ALA A 1 130 ? 14.181 -1.425 3.603 1.00 98.38 130 ALA A N 1
ATOM 1018 C CA . ALA A 1 130 ? 14.427 -0.557 4.745 1.00 98.38 130 ALA A CA 1
ATOM 1019 C C . ALA A 1 130 ? 13.208 -0.480 5.667 1.00 98.38 130 ALA A C 1
ATOM 1021 O O . ALA A 1 130 ? 12.056 -0.516 5.221 1.00 98.38 130 ALA A O 1
ATOM 1022 N N . GLU A 1 131 ? 13.480 -0.331 6.964 1.00 98.50 131 GLU A N 1
ATOM 1023 C CA . GLU A 1 131 ? 12.459 0.053 7.932 1.00 98.50 131 GLU A CA 1
ATOM 1024 C C . GLU A 1 131 ? 11.838 1.397 7.541 1.00 98.50 131 GLU A C 1
ATOM 1026 O O . GLU A 1 131 ? 12.505 2.308 7.046 1.00 98.50 131 GLU A O 1
ATOM 1031 N N . VAL A 1 132 ? 10.543 1.532 7.805 1.00 98.62 132 VAL A N 1
ATOM 1032 C CA . VAL A 1 132 ? 9.777 2.742 7.519 1.00 98.62 132 VAL A CA 1
ATOM 1033 C C . VAL A 1 132 ? 8.834 3.009 8.684 1.00 98.62 132 VAL A C 1
ATOM 1035 O O . VAL A 1 132 ? 8.335 2.075 9.308 1.00 98.62 132 VAL A O 1
ATOM 1038 N N . ASN A 1 133 ? 8.573 4.273 9.010 1.00 98.69 133 ASN A N 1
ATOM 1039 C CA . ASN A 1 133 ? 7.513 4.590 9.969 1.00 98.69 133 ASN A CA 1
ATOM 1040 C C . ASN A 1 133 ? 6.129 4.506 9.321 1.00 98.69 133 ASN A C 1
ATOM 1042 O O . ASN A 1 133 ? 5.997 4.566 8.101 1.00 98.69 133 ASN A O 1
ATOM 1046 N N . VAL A 1 134 ? 5.088 4.384 10.145 1.00 98.56 134 VAL A N 1
ATOM 1047 C CA . VAL A 1 134 ? 3.707 4.213 9.672 1.00 98.56 134 VAL A CA 1
ATOM 1048 C C . VAL A 1 134 ? 3.295 5.337 8.724 1.00 98.56 134 VAL A C 1
ATOM 1050 O O . VAL A 1 134 ? 2.674 5.060 7.709 1.00 98.56 134 VAL A O 1
ATOM 1053 N N . TYR A 1 135 ? 3.647 6.593 9.003 1.00 98.56 135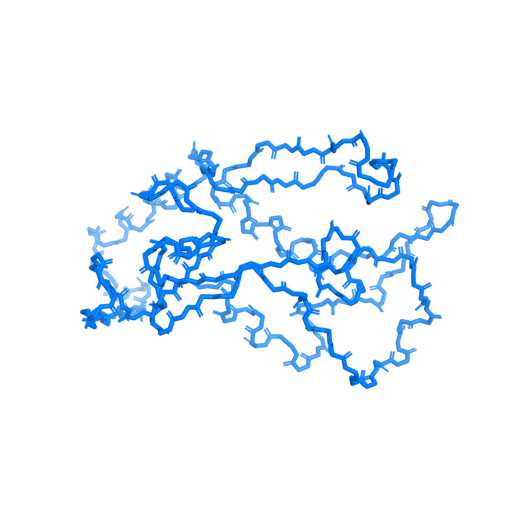 TYR A N 1
ATOM 1054 C CA . TYR A 1 135 ? 3.267 7.699 8.118 1.00 98.56 135 TYR A CA 1
ATOM 1055 C C . TYR A 1 135 ? 4.043 7.682 6.791 1.00 98.56 135 TYR A C 1
ATOM 1057 O O . TYR A 1 135 ? 3.458 7.873 5.729 1.00 98.56 135 TYR A O 1
ATOM 1065 N N . ASP A 1 136 ? 5.348 7.417 6.828 1.00 98.75 136 ASP A N 1
ATOM 1066 C CA . ASP A 1 136 ? 6.177 7.365 5.619 1.00 98.75 136 ASP A CA 1
ATOM 1067 C C . ASP A 1 136 ? 5.891 6.145 4.754 1.00 98.75 136 ASP A C 1
ATOM 1069 O O . ASP A 1 136 ? 6.099 6.219 3.550 1.00 98.75 136 ASP A O 1
ATOM 1073 N N . LEU A 1 137 ? 5.340 5.068 5.316 1.00 98.56 137 LEU A N 1
ATOM 1074 C CA . LEU A 1 137 ? 4.804 3.968 4.520 1.00 98.56 137 LEU A CA 1
ATOM 1075 C C . LEU A 1 137 ? 3.672 4.459 3.608 1.00 98.56 137 LEU A C 1
ATOM 1077 O O . LEU A 1 137 ? 3.653 4.118 2.430 1.00 98.56 137 LEU A O 1
ATOM 1081 N N . PHE A 1 138 ? 2.761 5.298 4.114 1.00 97.94 138 PHE A N 1
ATOM 1082 C CA . PHE A 1 138 ? 1.694 5.886 3.294 1.00 97.94 138 PHE A CA 1
ATOM 1083 C C . PHE A 1 138 ? 2.277 6.802 2.214 1.00 97.94 138 PHE A C 1
ATOM 1085 O O . PHE A 1 138 ? 1.857 6.746 1.061 1.00 97.94 138 PHE A O 1
ATOM 1092 N N . VAL A 1 139 ? 3.280 7.614 2.558 1.00 98.50 139 VAL A N 1
ATOM 1093 C CA . VAL A 1 139 ? 3.972 8.457 1.570 1.00 98.50 139 VAL A CA 1
ATOM 1094 C C . VAL A 1 139 ? 4.635 7.595 0.492 1.00 98.50 139 VAL 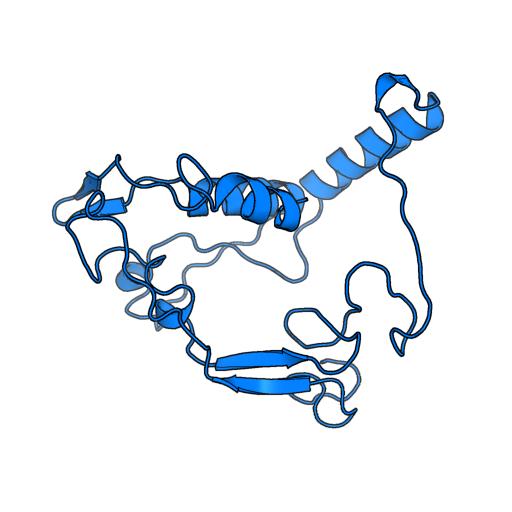A C 1
ATOM 1096 O O . VAL A 1 139 ? 4.480 7.869 -0.695 1.00 98.50 139 VAL A O 1
ATOM 1099 N N . TRP A 1 140 ? 5.326 6.527 0.891 1.00 98.69 140 TRP A N 1
ATOM 1100 C CA . TRP A 1 140 ? 6.029 5.634 -0.022 1.00 98.69 140 TRP A CA 1
ATOM 1101 C C . TRP A 1 140 ? 5.075 4.856 -0.930 1.00 98.69 140 TRP A C 1
ATOM 1103 O O . TRP A 1 140 ? 5.355 4.744 -2.115 1.00 98.69 140 TRP A O 1
ATOM 1113 N N . LEU A 1 141 ? 3.935 4.370 -0.425 1.00 98.38 141 LEU A N 1
ATOM 1114 C CA . LEU A 1 141 ? 2.936 3.662 -1.238 1.00 98.38 141 LEU A CA 1
ATOM 1115 C C . LEU A 1 141 ? 2.402 4.538 -2.378 1.00 98.38 141 LEU A C 1
ATOM 1117 O O . LEU A 1 141 ? 2.291 4.070 -3.509 1.00 98.38 141 LEU A O 1
ATOM 1121 N N . HIS A 1 142 ? 2.105 5.808 -2.083 1.00 98.56 142 HIS A N 1
ATOM 1122 C CA . HIS A 1 142 ? 1.644 6.779 -3.081 1.00 98.56 142 HIS A CA 1
ATOM 1123 C C . HIS A 1 142 ? 2.752 7.183 -4.059 1.00 98.56 142 HIS A C 1
ATOM 1125 O O . HIS A 1 142 ? 2.523 7.249 -5.267 1.00 98.56 142 HIS A O 1
ATOM 1131 N N . TYR A 1 143 ? 3.976 7.375 -3.563 1.00 98.38 143 TYR A N 1
ATOM 1132 C CA . TYR A 1 143 ? 5.147 7.575 -4.415 1.00 98.38 143 TYR A CA 1
ATOM 1133 C C . TYR A 1 143 ? 5.354 6.384 -5.362 1.00 98.38 143 TYR A C 1
ATOM 1135 O O . TYR A 1 143 ? 5.479 6.569 -6.568 1.00 98.38 143 TYR A O 1
ATOM 1143 N N . TYR A 1 144 ? 5.339 5.157 -4.843 1.00 98.31 144 TYR A N 1
ATOM 1144 C CA . TYR A 1 144 ? 5.612 3.954 -5.619 1.00 98.31 144 TYR A CA 1
ATOM 1145 C C . TYR A 1 144 ? 4.547 3.715 -6.693 1.00 98.31 144 TYR A C 1
ATOM 1147 O O . TYR A 1 144 ? 4.888 3.352 -7.817 1.00 98.31 144 TYR A O 1
ATOM 1155 N N . SER A 1 145 ? 3.269 3.987 -6.410 1.00 97.62 145 SER A N 1
ATOM 1156 C CA . SER A 1 145 ? 2.207 3.886 -7.419 1.00 97.62 145 SER A CA 1
ATOM 1157 C C . SER A 1 145 ? 2.314 4.935 -8.528 1.00 97.62 145 SER A C 1
ATOM 1159 O O . SER A 1 145 ? 1.897 4.663 -9.650 1.00 97.62 145 SER A O 1
ATOM 1161 N N . SER A 1 146 ? 2.876 6.108 -8.231 1.00 96.44 146 SER A N 1
ATOM 1162 C CA . SER A 1 146 ? 2.807 7.280 -9.119 1.00 96.44 146 SER A CA 1
ATOM 1163 C C . SER A 1 146 ? 4.157 7.673 -9.732 1.00 96.44 146 SER A C 1
ATOM 1165 O O . SER A 1 146 ? 4.211 8.581 -10.547 1.00 96.44 146 SER A O 1
ATOM 1167 N N . ARG A 1 147 ? 5.266 7.029 -9.338 1.00 96.56 147 ARG A N 1
ATOM 1168 C CA . ARG A 1 147 ? 6.598 7.313 -9.899 1.00 96.56 147 ARG A CA 1
ATOM 1169 C C . ARG A 1 147 ? 6.704 6.888 -11.367 1.00 96.56 147 ARG A C 1
ATOM 1171 O O . ARG A 1 147 ? 6.128 5.871 -11.763 1.00 96.56 147 ARG A O 1
ATOM 1178 N N . ASP A 1 148 ? 7.523 7.604 -12.127 1.00 97.19 148 ASP A N 1
ATOM 1179 C CA . ASP A 1 148 ? 7.860 7.291 -13.522 1.00 97.19 148 ASP A CA 1
ATOM 1180 C C . ASP A 1 148 ? 8.454 5.888 -13.652 1.00 97.19 148 ASP A C 1
ATOM 1182 O O . ASP A 1 148 ? 9.125 5.427 -12.728 1.00 97.19 148 ASP A O 1
ATOM 1186 N N . ALA A 1 149 ? 8.260 5.211 -14.786 1.00 97.12 149 ALA A N 1
ATOM 1187 C CA . ALA A 1 149 ? 8.913 3.925 -15.054 1.00 97.12 149 ALA A CA 1
ATOM 1188 C C . ALA A 1 149 ? 10.392 4.124 -15.418 1.00 97.12 149 ALA A C 1
ATOM 1190 O O . ALA A 1 149 ? 10.730 5.070 -16.125 1.00 97.12 149 ALA A O 1
ATOM 1191 N N . PHE A 1 150 ? 11.279 3.235 -14.965 1.00 95.88 150 PHE A N 1
ATOM 1192 C CA . PHE A 1 150 ? 12.699 3.311 -15.322 1.00 95.88 150 PHE A CA 1
ATOM 1193 C C . PHE A 1 150 ? 12.918 2.668 -16.692 1.00 95.88 150 PHE A C 1
ATOM 1195 O O . PHE A 1 150 ? 12.318 1.642 -16.997 1.00 95.88 150 PHE A O 1
ATOM 1202 N N . LEU A 1 151 ? 13.771 3.276 -17.514 1.00 95.25 151 LEU A N 1
ATOM 1203 C CA . LEU A 1 151 ? 14.161 2.759 -18.822 1.00 95.25 151 LEU A CA 1
ATOM 1204 C C . LEU A 1 151 ? 15.625 2.313 -18.803 1.00 95.25 151 LEU A C 1
ATOM 1206 O O . LEU A 1 151 ? 16.445 2.826 -18.032 1.00 95.25 151 LEU A O 1
ATOM 1210 N N . GLU A 1 152 ? 15.975 1.408 -19.716 1.00 86.94 152 GLU A N 1
ATOM 1211 C CA . GLU A 1 152 ? 17.371 1.053 -19.967 1.00 86.94 152 GLU A CA 1
ATOM 1212 C C . GLU A 1 152 ? 18.218 2.305 -20.257 1.00 86.94 152 GLU A C 1
ATOM 1214 O O . GLU A 1 152 ? 17.770 3.270 -20.882 1.00 86.94 152 GLU A O 1
ATOM 1219 N N . GLY A 1 153 ? 19.465 2.307 -19.782 1.00 87.06 153 GLY A N 1
ATOM 1220 C CA . GLY A 1 153 ? 20.372 3.447 -19.952 1.00 87.06 153 GLY A CA 1
ATOM 1221 C C . GLY A 1 153 ? 20.113 4.630 -19.009 1.00 87.06 153 GLY A C 1
ATOM 1222 O O . GLY A 1 153 ? 20.737 5.675 -19.181 1.00 87.06 153 GLY A O 1
ATOM 1223 N N . GLY A 1 154 ? 19.242 4.474 -18.003 1.00 89.25 154 GLY A N 1
ATOM 1224 C CA . GLY A 1 154 ? 19.036 5.460 -16.934 1.00 89.25 154 GLY A CA 1
ATOM 1225 C C . GLY A 1 154 ? 18.016 6.556 -17.255 1.00 89.25 154 GLY A C 1
ATOM 1226 O O . GLY A 1 154 ? 17.970 7.565 -16.553 1.00 89.25 154 GLY A O 1
ATOM 1227 N N . GLY A 1 155 ? 17.220 6.377 -18.312 1.00 95.44 155 GLY A N 1
ATOM 1228 C CA . GLY A 1 155 ? 16.080 7.240 -18.616 1.00 95.44 155 GLY A CA 1
ATOM 1229 C C . GLY A 1 155 ? 14.842 6.895 -17.785 1.00 95.44 155 GLY A C 1
ATOM 1230 O O . GLY A 1 155 ? 14.814 5.898 -17.061 1.00 95.44 155 GLY A O 1
ATOM 1231 N N . VAL A 1 156 ? 13.793 7.704 -17.931 1.00 97.06 156 VAL A N 1
ATOM 1232 C CA . VAL A 1 156 ? 12.476 7.444 -17.339 1.00 97.06 156 VAL A CA 1
ATOM 1233 C C . VAL A 1 156 ? 11.358 7.645 -18.359 1.00 97.06 156 VAL A C 1
ATOM 1235 O O . VAL A 1 156 ? 11.509 8.394 -19.325 1.00 97.06 156 VAL A O 1
ATOM 1238 N N . TRP A 1 157 ? 10.234 6.970 -18.136 1.00 96.88 157 TRP A N 1
ATOM 1239 C CA . TRP A 1 157 ? 8.974 7.212 -18.826 1.00 96.88 157 TRP A CA 1
ATOM 1240 C C . TRP A 1 157 ? 7.960 7.798 -17.848 1.00 96.88 157 TRP A C 1
ATOM 1242 O O . TRP A 1 157 ? 7.464 7.096 -16.969 1.00 96.88 157 TRP A O 1
ATOM 1252 N N . GLU A 1 158 ? 7.648 9.077 -18.033 1.00 96.19 158 GLU A N 1
ATOM 1253 C CA . GLU A 1 158 ? 6.800 9.868 -17.127 1.00 96.19 158 GLU A CA 1
ATOM 1254 C C . GLU A 1 158 ? 5.300 9.676 -17.393 1.00 96.19 158 GLU A C 1
ATOM 1256 O O . GLU A 1 158 ? 4.451 9.979 -16.564 1.00 96.19 158 GLU A O 1
ATOM 1261 N N . ASN A 1 159 ? 4.940 9.159 -18.570 1.00 94.88 159 ASN A N 1
ATOM 1262 C CA . ASN A 1 159 ? 3.548 9.042 -18.993 1.00 94.88 159 ASN A CA 1
ATOM 1263 C C . ASN A 1 159 ? 2.919 7.724 -18.496 1.00 94.88 159 ASN A C 1
ATOM 1265 O O . ASN A 1 159 ? 2.447 6.914 -19.301 1.00 94.88 159 ASN A O 1
ATOM 1269 N N . ILE A 1 160 ? 3.000 7.480 -17.184 1.00 94.75 160 ILE A N 1
ATOM 1270 C CA . ILE A 1 160 ? 2.430 6.327 -16.473 1.00 94.75 160 ILE A CA 1
ATOM 1271 C C . ILE A 1 160 ? 2.121 6.683 -15.013 1.00 94.75 160 ILE A C 1
ATOM 1273 O O . ILE A 1 160 ? 2.977 7.187 -14.297 1.00 94.75 160 ILE A O 1
ATOM 1277 N N . ASP A 1 161 ? 0.913 6.354 -14.552 1.00 96.12 161 ASP A N 1
ATOM 1278 C CA . ASP A 1 161 ? 0.508 6.522 -13.155 1.00 96.12 161 ASP A CA 1
ATOM 1279 C C . ASP A 1 161 ? -0.523 5.442 -12.773 1.00 96.12 161 ASP A C 1
ATOM 1281 O O . ASP A 1 161 ? -1.555 5.295 -13.432 1.00 96.12 161 ASP A O 1
ATOM 1285 N N . PHE A 1 162 ? -0.251 4.652 -11.725 1.00 95.75 162 PHE A N 1
ATOM 1286 C CA . PHE A 1 162 ? -1.145 3.572 -11.275 1.00 95.75 162 PHE A CA 1
ATOM 1287 C C . PHE A 1 162 ? -2.216 4.037 -10.271 1.00 95.75 162 PHE A C 1
ATOM 1289 O O . PHE A 1 162 ? -3.114 3.261 -9.928 1.00 95.75 162 PHE A O 1
ATOM 1296 N N . ALA A 1 163 ? -2.136 5.276 -9.783 1.00 97.06 163 ALA A N 1
ATOM 1297 C CA . ALA A 1 163 ? -3.034 5.848 -8.782 1.00 97.06 163 ALA A CA 1
ATOM 1298 C C . ALA A 1 163 ? -3.830 7.067 -9.280 1.00 97.06 163 ALA A C 1
ATOM 1300 O O . ALA A 1 163 ? -4.800 7.447 -8.619 1.00 97.06 163 ALA A O 1
ATOM 1301 N N . HIS A 1 164 ? -3.484 7.661 -10.425 1.00 97.12 164 HIS A N 1
ATOM 1302 C CA . HIS A 1 164 ? -4.140 8.845 -10.996 1.00 97.12 164 HIS A CA 1
ATOM 1303 C C . HIS A 1 164 ? -4.476 8.674 -12.484 1.00 97.12 164 HIS A C 1
ATOM 1305 O O . HIS A 1 164 ? -4.303 7.606 -13.059 1.00 97.12 164 HIS A O 1
ATOM 1311 N N . GLU A 1 165 ? -5.067 9.722 -13.076 1.00 94.25 165 GLU A N 1
ATOM 1312 C CA . GLU A 1 165 ? -5.342 9.883 -14.522 1.00 94.25 165 GLU A CA 1
ATOM 1313 C C . GLU A 1 165 ? -6.160 8.768 -15.203 1.00 94.25 165 GLU A C 1
ATOM 1315 O O . GLU A 1 165 ? -6.357 8.758 -16.416 1.00 94.25 165 GLU A O 1
ATOM 1320 N N . ALA A 1 166 ? -6.729 7.863 -14.410 1.00 91.44 166 ALA A N 1
ATOM 1321 C CA . ALA A 1 166 ? -7.474 6.706 -14.870 1.00 91.44 166 ALA A CA 1
ATOM 1322 C C . ALA A 1 166 ? -8.614 6.354 -13.893 1.00 91.44 166 ALA A C 1
ATOM 1324 O O . ALA A 1 166 ? -8.643 6.826 -12.750 1.00 91.44 166 ALA A O 1
ATOM 1325 N N . PRO A 1 167 ? -9.556 5.472 -14.287 1.00 93.94 167 PRO A N 1
ATOM 1326 C CA . PRO A 1 167 ? -10.656 5.030 -13.421 1.00 93.94 167 PRO A CA 1
ATOM 1327 C C . PRO A 1 167 ? -10.224 4.413 -12.077 1.00 93.94 167 PRO A C 1
ATOM 1329 O O . PRO A 1 167 ? -11.032 4.345 -11.150 1.00 93.94 167 PRO A O 1
ATOM 1332 N N . GLY A 1 168 ? -8.960 3.989 -11.955 1.00 93.06 168 GLY A N 1
ATOM 1333 C CA . GLY A 1 168 ? -8.361 3.504 -10.711 1.00 93.06 168 GLY A CA 1
ATOM 1334 C C . GLY A 1 168 ? -8.208 4.569 -9.617 1.00 93.06 168 GLY A C 1
ATOM 1335 O O . GLY A 1 168 ? -8.109 4.197 -8.450 1.00 93.06 168 GLY A O 1
ATOM 1336 N N . PHE A 1 169 ? -8.287 5.866 -9.949 1.00 97.62 169 PHE A N 1
ATOM 1337 C CA . PHE A 1 169 ? -8.036 6.970 -9.015 1.00 97.62 169 PHE A CA 1
ATOM 1338 C C . PHE A 1 169 ? -8.841 6.886 -7.710 1.00 97.62 169 PHE A C 1
ATOM 1340 O O . PHE A 1 169 ? -8.268 6.848 -6.617 1.00 97.62 169 PHE A O 1
ATOM 1347 N N . LEU A 1 170 ? -10.174 6.825 -7.804 1.00 98.44 170 LEU A N 1
ATOM 1348 C CA . LEU A 1 170 ? -11.041 6.804 -6.620 1.00 98.44 170 LEU A CA 1
ATOM 1349 C C . LEU A 1 170 ? -10.943 5.485 -5.830 1.00 98.44 170 LEU A C 1
ATOM 1351 O O . LEU A 1 170 ? -10.841 5.551 -4.603 1.00 98.44 170 LEU A O 1
ATOM 1355 N N . PRO A 1 171 ? -10.977 4.291 -6.460 1.00 97.69 171 PRO A N 1
ATOM 1356 C CA . PRO A 1 171 ? -10.783 3.035 -5.737 1.00 97.69 171 PRO A CA 1
ATOM 1357 C C . PRO A 1 171 ? -9.425 2.930 -5.033 1.00 97.69 171 PRO A C 1
ATOM 1359 O O . PRO A 1 171 ? -9.396 2.496 -3.881 1.00 97.69 171 PRO A O 1
ATOM 1362 N N . TRP A 1 172 ? -8.336 3.363 -5.679 1.00 98.06 172 TRP A N 1
ATOM 1363 C CA . TRP A 1 172 ? -6.987 3.324 -5.107 1.00 98.06 172 TRP A CA 1
ATOM 1364 C C . TRP A 1 172 ? -6.910 4.193 -3.847 1.00 98.06 172 TRP A C 1
ATOM 1366 O O . TRP A 1 172 ? -6.616 3.692 -2.762 1.00 98.06 172 TRP A O 1
ATOM 1376 N N . HIS A 1 173 ? -7.327 5.463 -3.940 1.00 98.50 173 HIS A N 1
ATOM 1377 C CA . HIS A 1 173 ? -7.300 6.391 -2.803 1.00 98.50 173 HIS A CA 1
ATOM 1378 C C . HIS A 1 173 ? -8.301 6.024 -1.699 1.00 98.50 173 HIS A C 1
ATOM 1380 O O . HIS A 1 173 ? -8.109 6.375 -0.537 1.00 98.50 173 HIS A O 1
ATOM 1386 N N . ARG A 1 174 ? -9.375 5.295 -2.029 1.00 97.75 174 ARG A N 1
ATOM 1387 C CA . ARG A 1 174 ? -10.294 4.751 -1.023 1.00 97.75 174 ARG A CA 1
ATOM 1388 C C . ARG A 1 174 ? -9.645 3.653 -0.187 1.00 97.75 174 ARG A C 1
ATOM 1390 O O . ARG A 1 174 ? -9.953 3.584 0.995 1.00 97.75 174 ARG A O 1
ATOM 1397 N N . PHE A 1 175 ? -8.841 2.779 -0.791 1.00 96.69 175 PHE A N 1
ATOM 1398 C CA . PHE A 1 175 ? -8.131 1.725 -0.061 1.00 96.69 175 PHE A CA 1
ATOM 1399 C C . PHE A 1 175 ? -6.917 2.279 0.692 1.00 96.69 175 PHE A C 1
ATOM 1401 O O . PHE A 1 175 ? -6.619 1.822 1.789 1.00 96.69 175 PHE A O 1
ATOM 1408 N N . PHE A 1 176 ? -6.270 3.300 0.125 1.00 97.06 176 PHE A N 1
ATOM 1409 C CA . PHE A 1 176 ? -5.177 4.042 0.749 1.00 97.06 176 PHE A CA 1
ATOM 1410 C C . PHE A 1 176 ? -5.554 4.701 2.091 1.00 97.06 176 PHE A C 1
ATOM 1412 O O . PHE A 1 176 ? -4.679 4.910 2.923 1.00 97.06 176 PHE A O 1
ATOM 1419 N N . LEU A 1 177 ? -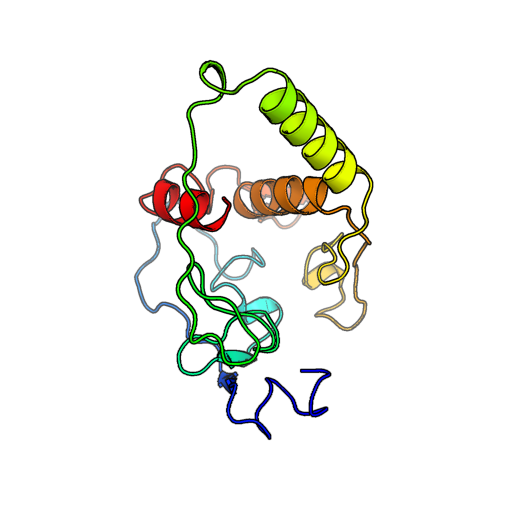6.836 5.031 2.313 1.00 95.81 177 LEU A N 1
ATOM 1420 C CA . LEU A 1 177 ? -7.363 5.727 3.502 1.00 95.81 177 LEU A CA 1
ATOM 1421 C C . LEU A 1 177 ? -8.143 4.818 4.455 1.00 95.81 177 LEU A C 1
ATOM 1423 O O . LEU A 1 177 ? -8.032 4.987 5.691 1.00 95.81 177 LEU A O 1
#

pLDDT: mean 95.99, std 2.94, range [79.31, 98.75]

InterPro domains:
  IPR002049 Laminin-type EGF domain [PF00053] (49-72)
  IPR008922 Di-copper centre-containing domain superfamily [G3DSA:1.10.1280.10] (66-177)
  IPR008922 Di-copper centre-containing domain superfamily [SSF48056] (38-177)

Organism: Cornufer pelewensis (NCBI:txid1933072)

Sequence (177 aa):
WPGDNSSCGEASGRGFCQDVVISNSPVGRQFPFSGIDDREDWPIVFYNRTCQCQSNFMGYNCGECRFGYVGSSCSVRRTAIRKEIFKLTMAEKDKFIAYLNLAKRTISPDYVISTGTYEQMNNGSDPMFAEVNVYDLFVWLHYYSSRDAFLEGGGVWENIDFAHEAPGFLPWHRFFL